Protein AF-A0A520JWW9-F1 (afdb_monomer_lite)

pLDDT: mean 73.11, std 21.27, range [34.22, 95.38]

Structure (mmCIF, N/CA/C/O backbone):
data_AF-A0A520JWW9-F1
#
_entry.id   AF-A0A520JWW9-F1
#
loop_
_atom_site.group_PDB
_atom_site.id
_atom_site.type_symbol
_atom_site.label_atom_id
_atom_site.label_alt_id
_atom_site.label_comp_id
_atom_site.label_asym_id
_atom_site.label_entity_id
_atom_site.label_seq_id
_atom_site.pdbx_PDB_ins_code
_atom_site.Cartn_x
_atom_site.Cartn_y
_atom_site.Cartn_z
_atom_site.occupancy
_atom_site.B_iso_or_equiv
_atom_site.auth_seq_id
_atom_site.auth_comp_id
_atom_site.auth_asym_id
_atom_site.auth_atom_id
_atom_site.pdbx_PDB_model_num
ATOM 1 N N . MET A 1 1 ? 47.454 -1.336 -30.864 1.00 38.81 1 MET A N 1
ATOM 2 C CA . MET A 1 1 ? 46.800 -0.009 -30.947 1.00 38.81 1 MET A CA 1
ATOM 3 C C . MET A 1 1 ? 45.410 -0.167 -31.562 1.00 38.81 1 MET A C 1
ATOM 5 O O . MET A 1 1 ? 45.293 -0.228 -32.776 1.00 38.81 1 MET A O 1
ATOM 9 N N . HIS A 1 2 ? 44.365 -0.284 -30.739 1.00 39.41 2 HIS A N 1
ATOM 10 C CA . HIS A 1 2 ? 42.971 -0.466 -31.176 1.00 39.41 2 HIS A CA 1
ATOM 11 C C . HIS A 1 2 ? 42.046 0.443 -30.346 1.00 39.41 2 HIS A C 1
ATOM 13 O O . HIS A 1 2 ? 41.192 -0.022 -29.608 1.00 39.41 2 HIS A O 1
ATOM 19 N N . GLU A 1 3 ? 42.241 1.761 -30.441 1.00 37.69 3 GLU A N 1
ATOM 20 C CA . GLU A 1 3 ? 41.491 2.737 -29.622 1.00 37.69 3 GLU A CA 1
ATOM 21 C C . GLU A 1 3 ? 40.681 3.746 -30.453 1.00 37.69 3 GLU A C 1
ATOM 23 O O . GLU A 1 3 ? 39.917 4.543 -29.927 1.00 37.69 3 GLU A O 1
ATOM 28 N N . ARG A 1 4 ? 40.753 3.669 -31.788 1.00 39.34 4 ARG A N 1
ATOM 29 C CA . ARG A 1 4 ? 40.011 4.573 -32.688 1.00 39.34 4 ARG A CA 1
ATOM 30 C C . ARG A 1 4 ? 38.710 4.002 -33.258 1.00 39.34 4 ARG A C 1
ATOM 32 O O . ARG A 1 4 ? 38.104 4.625 -34.120 1.00 39.34 4 ARG A O 1
ATOM 39 N N . ARG A 1 5 ? 38.262 2.835 -32.779 1.00 38.22 5 ARG A N 1
ATOM 40 C CA . ARG A 1 5 ? 36.968 2.242 -33.178 1.00 38.22 5 ARG A CA 1
ATOM 41 C C . ARG A 1 5 ? 35.837 2.581 -32.201 1.00 38.22 5 ARG A C 1
ATOM 43 O O . ARG A 1 5 ? 34.716 2.794 -32.638 1.00 38.22 5 ARG A O 1
ATOM 50 N N . TRP A 1 6 ? 36.154 2.747 -30.915 1.00 35.78 6 TRP A N 1
ATOM 51 C CA . TRP A 1 6 ? 35.173 3.042 -29.863 1.00 35.78 6 TRP A CA 1
ATOM 52 C C . TRP A 1 6 ? 34.603 4.467 -29.921 1.00 35.78 6 TRP A C 1
ATOM 54 O O . TRP A 1 6 ? 33.442 4.675 -29.590 1.00 35.78 6 TRP A O 1
ATOM 64 N N . LEU A 1 7 ? 35.367 5.454 -30.404 1.00 37.56 7 LEU A N 1
ATOM 65 C CA . LEU A 1 7 ? 34.895 6.847 -30.459 1.00 37.56 7 LEU A CA 1
ATOM 66 C C . LEU A 1 7 ? 33.896 7.128 -31.595 1.00 37.56 7 LEU A C 1
ATOM 68 O O . LEU A 1 7 ? 33.131 8.085 -31.499 1.00 37.56 7 LEU A O 1
ATOM 72 N N . HIS A 1 8 ? 33.870 6.307 -32.652 1.00 38.09 8 HIS A N 1
ATOM 73 C CA . HIS A 1 8 ? 32.848 6.424 -33.700 1.00 38.09 8 HIS A CA 1
ATOM 74 C C . HIS A 1 8 ? 31.516 5.794 -33.285 1.00 38.09 8 HIS A C 1
ATOM 76 O O . HIS A 1 8 ? 30.470 6.301 -33.684 1.00 38.09 8 HIS A O 1
ATOM 82 N N . ASP A 1 9 ? 31.555 4.754 -32.452 1.00 40.41 9 ASP A N 1
ATOM 83 C CA . ASP A 1 9 ? 30.359 4.048 -31.988 1.00 40.41 9 ASP A CA 1
ATOM 84 C C . ASP A 1 9 ? 29.631 4.844 -30.889 1.00 40.41 9 ASP A C 1
ATOM 86 O O . ASP A 1 9 ? 28.416 5.025 -30.925 1.00 40.41 9 ASP A O 1
ATOM 90 N N . VAL A 1 10 ? 30.388 5.474 -29.981 1.00 43.69 10 VAL A N 1
ATOM 91 C CA . VAL A 1 10 ? 29.825 6.296 -28.891 1.00 43.69 10 VAL A CA 1
ATOM 92 C C . VAL A 1 10 ? 29.211 7.612 -29.396 1.00 43.69 10 VAL A C 1
ATOM 94 O O . VAL A 1 10 ? 28.342 8.187 -28.743 1.00 43.69 10 VAL A O 1
ATOM 97 N N . ARG A 1 11 ? 29.591 8.087 -30.591 1.00 34.22 11 ARG A N 1
ATOM 98 C CA . ARG A 1 11 ? 28.974 9.276 -31.204 1.00 34.22 11 ARG A CA 1
ATOM 99 C C . ARG A 1 11 ? 27.637 8.992 -31.898 1.00 34.22 11 ARG A C 1
ATOM 101 O O . ARG A 1 11 ? 26.942 9.953 -32.219 1.00 34.22 11 ARG A O 1
ATOM 108 N N . GLN A 1 12 ? 27.258 7.727 -32.115 1.00 42.16 12 GLN A N 1
ATOM 109 C CA . GLN A 1 12 ? 26.002 7.373 -32.793 1.00 42.16 12 GLN A CA 1
ATOM 110 C C . GLN A 1 12 ? 24.832 7.016 -31.864 1.00 42.16 12 GLN A C 1
ATOM 112 O O . GLN A 1 12 ? 23.711 6.875 -32.347 1.00 42.16 12 GLN A O 1
ATOM 117 N N . THR A 1 13 ? 25.012 6.972 -30.541 1.00 42.56 13 THR A N 1
ATOM 118 C CA . THR A 1 13 ? 23.917 6.615 -29.611 1.00 42.56 13 THR A CA 1
ATOM 119 C C . THR A 1 13 ? 23.382 7.767 -28.758 1.00 42.56 13 THR A C 1
ATOM 121 O O . THR A 1 13 ? 22.576 7.545 -27.860 1.00 42.56 13 THR A O 1
ATOM 124 N N . MET A 1 14 ? 23.740 9.013 -29.077 1.00 37.97 14 MET A N 1
ATOM 125 C CA . MET A 1 14 ? 22.964 10.198 -28.681 1.00 37.97 14 MET A CA 1
ATOM 126 C C . MET A 1 14 ? 22.238 10.785 -29.894 1.00 37.97 14 MET A C 1
ATOM 128 O O . MET A 1 14 ? 22.293 11.978 -30.174 1.00 37.97 14 MET A O 1
ATOM 132 N N . THR A 1 15 ? 21.528 9.937 -30.632 1.00 35.56 15 THR A N 1
ATOM 133 C CA . THR A 1 15 ? 20.313 10.414 -31.286 1.00 35.56 15 THR A CA 1
ATOM 134 C C . THR A 1 15 ? 19.251 10.490 -30.191 1.00 35.56 15 THR A C 1
ATOM 136 O O . THR A 1 15 ? 19.033 9.486 -29.508 1.00 35.56 15 THR A O 1
ATOM 139 N N . PRO A 1 16 ? 18.602 11.648 -29.954 1.00 37.81 16 PRO A N 1
ATOM 140 C CA . PRO A 1 16 ? 17.390 11.642 -29.156 1.00 37.81 16 PRO A CA 1
ATOM 141 C C . PRO A 1 16 ? 16.478 10.666 -29.879 1.00 37.81 16 PRO A C 1
ATOM 143 O O . PRO A 1 16 ? 16.184 10.853 -31.061 1.00 37.81 16 PRO A O 1
ATOM 146 N N . ALA A 1 17 ? 16.135 9.561 -29.223 1.00 36.84 17 ALA A N 1
ATOM 147 C CA . ALA A 1 17 ? 15.178 8.649 -29.791 1.00 36.84 17 ALA A CA 1
ATOM 148 C C . ALA A 1 17 ? 13.917 9.481 -30.030 1.00 36.84 17 ALA A C 1
ATOM 150 O O . ALA A 1 17 ? 13.168 9.770 -29.099 1.00 36.84 17 ALA A O 1
ATOM 151 N N . ASN A 1 18 ? 13.660 9.818 -31.295 1.00 43.81 18 ASN A N 1
ATOM 152 C CA . ASN A 1 18 ? 12.329 10.081 -31.820 1.00 43.81 18 ASN A CA 1
ATOM 153 C C . ASN A 1 18 ? 11.526 8.773 -31.760 1.00 43.81 18 ASN A C 1
ATOM 155 O O . ASN A 1 18 ? 10.870 8.367 -32.715 1.00 43.81 18 ASN A O 1
ATOM 159 N N . HIS A 1 19 ? 11.557 8.094 -30.612 1.00 39.66 19 HIS A N 1
ATOM 160 C CA . HIS A 1 19 ? 10.425 7.329 -30.180 1.00 39.66 19 HIS A CA 1
ATOM 161 C C . HIS A 1 19 ? 9.403 8.392 -29.811 1.00 39.66 19 HIS A C 1
ATOM 163 O O . HIS A 1 19 ? 9.297 8.833 -28.666 1.00 39.66 19 HIS A O 1
ATOM 169 N N . THR A 1 20 ? 8.685 8.858 -30.830 1.00 35.09 20 THR A N 1
ATOM 170 C CA . THR A 1 20 ? 7.354 9.395 -30.639 1.00 35.09 20 THR A CA 1
ATOM 171 C C . THR A 1 20 ? 6.629 8.275 -29.913 1.00 35.09 20 THR A C 1
ATOM 173 O O . THR A 1 20 ? 6.141 7.332 -30.533 1.00 35.09 20 THR A O 1
ATOM 176 N N . ILE A 1 21 ? 6.649 8.308 -28.577 1.00 41.72 21 ILE A N 1
ATOM 177 C CA . ILE A 1 21 ? 5.671 7.596 -27.778 1.00 41.72 21 ILE A CA 1
ATOM 178 C C . ILE A 1 21 ? 4.391 8.210 -28.310 1.00 41.72 21 ILE A C 1
ATOM 180 O O . ILE A 1 21 ? 4.083 9.350 -27.958 1.00 41.72 21 ILE A O 1
ATOM 184 N N . ASN A 1 22 ? 3.738 7.542 -29.266 1.00 41.72 22 ASN A N 1
ATOM 185 C CA . ASN A 1 22 ? 2.451 7.991 -29.753 1.00 41.72 22 ASN A CA 1
ATOM 186 C C . ASN A 1 22 ? 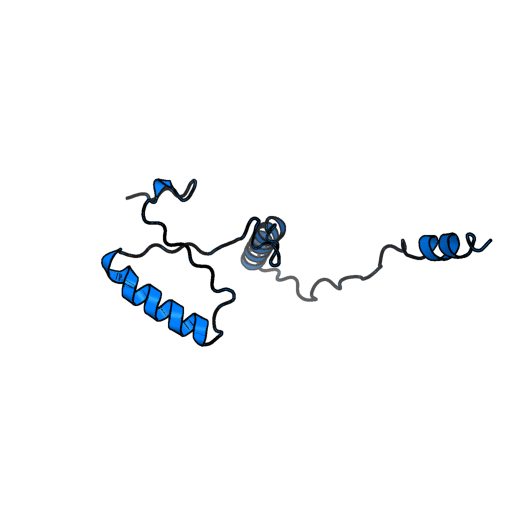1.639 8.158 -28.476 1.00 41.72 22 ASN A C 1
ATOM 188 O O . ASN A 1 22 ? 1.462 7.165 -27.757 1.00 41.72 22 ASN A O 1
ATOM 192 N N . PRO A 1 23 ? 1.271 9.400 -28.096 1.00 50.91 23 PRO A N 1
ATOM 193 C CA . PRO A 1 23 ? 0.509 9.585 -26.882 1.00 50.91 23 PRO A CA 1
ATOM 194 C C . PRO A 1 23 ? -0.703 8.675 -27.053 1.00 50.91 23 PRO A C 1
ATOM 196 O O . PRO A 1 23 ? -1.274 8.687 -28.148 1.00 50.91 23 PRO A O 1
ATOM 199 N N . PRO A 1 24 ? -1.040 7.834 -26.055 1.00 50.66 24 PRO A N 1
ATOM 200 C CA . PRO A 1 24 ? -2.114 6.862 -26.195 1.00 50.66 24 PRO A CA 1
ATOM 201 C C . PRO A 1 24 ? -3.299 7.562 -26.853 1.00 50.66 24 PRO A C 1
ATOM 203 O O . PRO A 1 24 ? -3.741 8.609 -26.374 1.00 50.66 24 PRO A O 1
ATOM 206 N N . THR A 1 25 ? -3.723 7.048 -28.010 1.00 55.69 25 THR A N 1
ATOM 207 C CA . THR A 1 25 ? -4.472 7.782 -29.049 1.00 55.69 25 THR A CA 1
ATOM 208 C C . THR A 1 25 ? -5.875 8.220 -28.609 1.00 55.69 25 THR A C 1
ATOM 210 O O . THR A 1 25 ? -6.622 8.826 -29.369 1.00 55.69 25 THR A O 1
ATOM 213 N N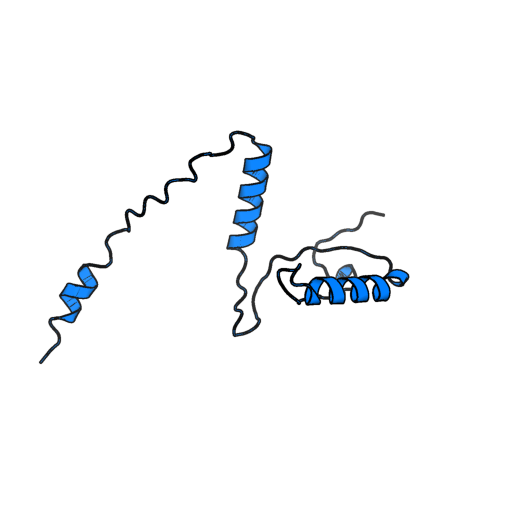 . ARG A 1 26 ? -6.229 7.976 -27.345 1.00 57.06 26 ARG A N 1
ATOM 214 C CA . ARG A 1 26 ? -7.310 8.635 -26.620 1.00 57.06 26 ARG A CA 1
ATOM 215 C C . ARG A 1 26 ? -6.756 9.254 -25.342 1.00 57.06 26 ARG A C 1
ATOM 217 O O . ARG A 1 26 ? -6.700 8.607 -24.297 1.00 57.06 26 ARG A O 1
ATOM 224 N N . ARG A 1 27 ? -6.420 10.546 -25.391 1.00 58.94 27 ARG A N 1
ATOM 225 C CA . ARG A 1 27 ? -6.472 11.354 -24.168 1.00 58.94 27 ARG A CA 1
ATOM 226 C C . ARG A 1 27 ? -7.935 11.404 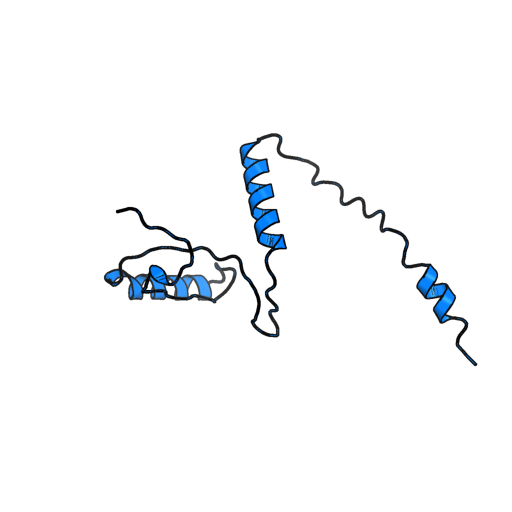-23.753 1.00 58.94 27 ARG A C 1
ATOM 228 O O . ARG A 1 27 ? -8.771 11.897 -24.506 1.00 58.94 27 ARG A O 1
ATOM 235 N N . SER A 1 28 ? -8.246 10.861 -22.583 1.00 60.84 28 SER A N 1
ATOM 236 C CA . SER A 1 28 ? -9.551 11.097 -21.979 1.00 60.84 28 SER A CA 1
ATOM 237 C C . SER A 1 28 ? -9.718 12.603 -21.801 1.00 60.84 28 SER A C 1
ATOM 239 O O . SER A 1 28 ? -8.916 13.229 -21.118 1.00 60.84 28 SER A O 1
ATOM 241 N N . THR A 1 29 ? -10.750 13.189 -22.398 1.00 78.25 29 THR A N 1
ATOM 242 C CA . THR A 1 29 ? -11.110 14.593 -22.160 1.00 78.25 29 THR A CA 1
ATOM 243 C C . THR A 1 29 ? -11.840 14.773 -20.833 1.00 78.25 29 THR A C 1
ATOM 245 O O . THR A 1 29 ? -11.999 15.902 -20.381 1.00 78.25 29 THR A O 1
ATOM 248 N N . ASN A 1 30 ? -12.254 13.677 -20.181 1.00 89.38 30 ASN A N 1
ATOM 249 C CA . ASN A 1 30 ? -12.878 13.728 -18.867 1.00 89.38 30 ASN A CA 1
ATOM 250 C C . ASN A 1 30 ? -11.854 14.231 -17.822 1.00 89.38 30 ASN A C 1
ATOM 252 O O . ASN A 1 30 ? -10.863 13.531 -17.562 1.00 89.38 30 ASN A O 1
ATOM 256 N N . PRO A 1 31 ? -12.091 15.400 -17.194 1.00 89.44 31 PRO A N 1
ATOM 257 C CA . PRO A 1 31 ? -11.160 16.001 -16.240 1.00 89.44 31 PRO A CA 1
ATOM 258 C C . PRO A 1 31 ? -10.875 15.124 -15.017 1.00 89.44 31 PRO A C 1
ATOM 260 O O . PRO A 1 31 ? -9.747 15.109 -14.529 1.00 89.44 31 PRO A O 1
ATOM 263 N N . GLN A 1 32 ? -11.856 14.349 -14.543 1.00 89.56 32 GLN A N 1
ATOM 264 C CA . GLN A 1 32 ? -11.694 13.470 -13.378 1.00 89.56 32 GLN A CA 1
ATOM 265 C C . GLN A 1 32 ? -10.734 12.317 -13.678 1.00 89.56 32 GLN A C 1
ATOM 267 O O . GLN A 1 32 ? -9.857 11.996 -12.876 1.00 89.56 32 GLN A O 1
ATOM 272 N N . ILE A 1 33 ? -10.853 11.726 -14.870 1.00 90.44 33 ILE A N 1
ATOM 273 C CA . ILE A 1 33 ? -9.933 10.680 -15.330 1.00 90.44 33 ILE A CA 1
ATOM 274 C C . ILE A 1 33 ? -8.523 11.258 -15.467 1.00 90.44 33 ILE A C 1
ATOM 276 O O . ILE A 1 33 ? -7.550 10.628 -15.049 1.00 90.44 33 ILE A O 1
ATOM 280 N N . MET A 1 34 ? -8.399 12.478 -15.996 1.00 89.62 34 MET A N 1
ATOM 281 C CA . MET A 1 34 ? -7.090 13.106 -16.158 1.00 89.62 34 MET A CA 1
ATOM 282 C C . MET A 1 34 ? -6.425 13.462 -14.834 1.00 89.62 34 MET A C 1
ATOM 284 O O . MET A 1 34 ? -5.224 13.226 -14.678 1.00 89.62 34 MET A O 1
ATOM 288 N N . PHE A 1 35 ? -7.196 13.945 -13.863 1.00 92.19 35 PHE A N 1
ATOM 289 C CA . PHE A 1 35 ? -6.715 14.186 -12.509 1.00 92.19 35 PHE A CA 1
ATOM 290 C C . PHE A 1 35 ? -6.212 12.895 -11.853 1.00 92.19 35 PHE A C 1
ATOM 292 O O . PHE A 1 35 ? -5.077 12.845 -11.377 1.00 92.19 35 PHE A O 1
ATOM 299 N N . THR A 1 36 ? -7.008 11.823 -11.901 1.00 92.19 36 THR A N 1
ATOM 300 C CA . THR A 1 36 ? -6.644 10.523 -11.319 1.00 92.19 36 THR A CA 1
ATOM 301 C C . THR A 1 36 ? -5.372 9.957 -11.948 1.00 92.19 36 THR A C 1
ATOM 303 O O . THR A 1 36 ? -4.454 9.568 -11.228 1.00 92.19 36 THR A O 1
ATOM 306 N N . ILE A 1 37 ? -5.253 9.983 -13.280 1.00 91.88 37 ILE A N 1
ATOM 307 C CA . ILE A 1 37 ? -4.040 9.526 -13.977 1.00 91.88 37 ILE A CA 1
ATOM 308 C C . ILE A 1 37 ? -2.822 10.364 -13.573 1.00 91.88 37 ILE A C 1
ATOM 310 O O . ILE A 1 37 ? -1.743 9.816 -13.353 1.00 91.88 37 ILE A O 1
ATOM 314 N N . SER A 1 38 ? -2.980 11.684 -13.459 1.00 93.3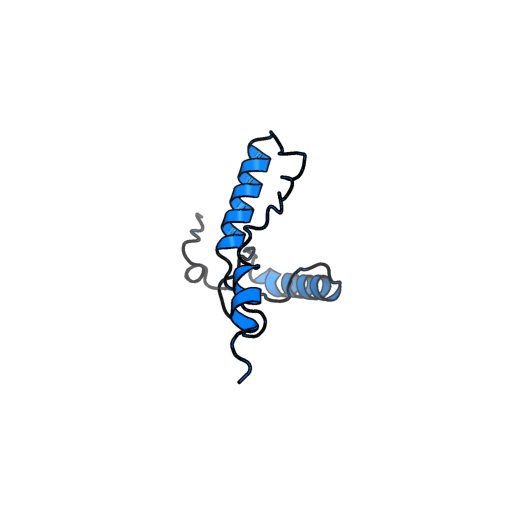1 38 SER A N 1
ATOM 315 C CA . SER A 1 38 ? -1.887 12.582 -13.066 1.00 93.31 38 SER A CA 1
ATOM 316 C C . SER A 1 38 ? -1.429 12.307 -11.633 1.00 93.31 38 SER A C 1
ATOM 318 O O . SER A 1 38 ? -0.228 12.239 -11.374 1.00 93.31 38 SER A O 1
ATOM 320 N N . ARG A 1 39 ? -2.372 12.049 -10.719 1.00 92.81 39 ARG A N 1
ATOM 321 C CA . ARG A 1 39 ? -2.080 11.647 -9.340 1.00 92.81 39 ARG A CA 1
ATOM 322 C C . ARG A 1 39 ? -1.345 10.308 -9.283 1.00 92.81 39 ARG A C 1
ATOM 324 O O . ARG A 1 39 ? -0.342 10.213 -8.585 1.00 92.81 39 ARG A O 1
ATOM 331 N N . ILE A 1 40 ? -1.790 9.307 -10.046 1.00 92.00 40 ILE A N 1
ATOM 332 C CA . ILE A 1 40 ? -1.124 7.996 -10.126 1.00 92.00 40 ILE A CA 1
ATOM 333 C C . ILE A 1 40 ? 0.308 8.142 -10.637 1.00 92.00 40 ILE A C 1
ATOM 335 O O . ILE A 1 40 ? 1.233 7.657 -9.991 1.00 92.00 40 ILE A O 1
ATOM 339 N N . LYS A 1 41 ? 0.520 8.871 -11.737 1.00 89.12 41 LYS A N 1
ATOM 340 C CA . LYS A 1 41 ? 1.868 9.115 -12.272 1.00 89.12 41 LYS A CA 1
ATOM 341 C C . LYS A 1 41 ? 2.76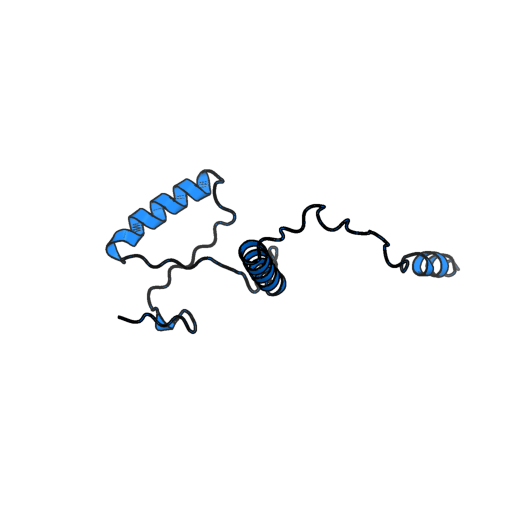8 9.817 -11.263 1.00 89.12 41 LYS A C 1
ATOM 343 O O . LYS A 1 41 ? 3.917 9.423 -11.095 1.00 89.12 41 LYS A O 1
ATOM 348 N N . ASN A 1 42 ? 2.244 10.825 -10.569 1.00 93.94 42 ASN A N 1
ATOM 349 C CA . ASN A 1 42 ? 3.004 11.532 -9.547 1.00 93.94 42 ASN A CA 1
ATOM 350 C C . ASN A 1 42 ? 3.432 10.605 -8.397 1.00 93.94 42 ASN A C 1
ATOM 352 O O . ASN A 1 42 ? 4.547 10.733 -7.902 1.00 93.94 42 ASN A O 1
ATOM 356 N N . MET A 1 43 ? 2.578 9.658 -7.989 1.00 92.50 43 MET A N 1
ATOM 357 C CA . MET A 1 43 ? 2.942 8.638 -6.995 1.00 92.50 43 MET A CA 1
ATOM 358 C C . MET A 1 43 ? 4.012 7.683 -7.536 1.00 92.50 43 MET A C 1
ATOM 360 O O . MET A 1 43 ? 4.988 7.408 -6.844 1.00 92.50 43 MET A O 1
ATOM 364 N N . MET A 1 44 ? 3.880 7.227 -8.787 1.00 90.62 44 MET A N 1
ATOM 365 C CA . MET A 1 44 ? 4.855 6.329 -9.419 1.00 90.62 44 MET A CA 1
ATOM 366 C C . MET A 1 44 ? 6.260 6.938 -9.480 1.00 90.62 44 MET A C 1
ATOM 368 O O . MET A 1 44 ? 7.224 6.252 -9.158 1.00 90.62 44 MET A O 1
ATOM 372 N N . TYR A 1 45 ? 6.390 8.219 -9.840 1.00 92.56 45 TYR A N 1
ATOM 373 C CA . TYR A 1 45 ? 7.697 8.886 -9.926 1.00 92.56 45 TYR A CA 1
ATOM 374 C C . TYR A 1 45 ? 8.396 9.091 -8.572 1.00 92.56 45 TYR A C 1
ATOM 376 O O . TYR A 1 45 ? 9.588 9.378 -8.551 1.00 92.56 45 TYR A O 1
ATOM 384 N N . GLN A 1 46 ? 7.687 8.935 -7.450 1.00 92.81 46 GLN A N 1
ATOM 385 C CA . GLN A 1 46 ? 8.260 9.030 -6.101 1.00 92.81 46 GLN A CA 1
ATOM 386 C C . GLN A 1 46 ? 8.733 7.675 -5.545 1.00 92.81 46 GLN A C 1
ATOM 388 O O . GLN A 1 46 ? 9.380 7.632 -4.498 1.00 92.81 46 GLN A O 1
ATOM 393 N N . VAL A 1 47 ? 8.417 6.560 -6.214 1.00 92.00 47 VAL A N 1
ATOM 394 C CA . VAL A 1 47 ? 8.835 5.214 -5.795 1.00 92.00 47 VAL A CA 1
ATOM 395 C C . VAL A 1 47 ? 10.331 5.029 -6.062 1.00 92.00 47 VAL A C 1
ATOM 397 O O . VAL A 1 47 ? 10.801 5.236 -7.176 1.00 92.00 47 VAL A O 1
ATOM 400 N N . THR A 1 48 ? 11.079 4.592 -5.045 1.00 94.69 48 THR A N 1
ATOM 401 C CA . THR A 1 48 ? 12.534 4.331 -5.126 1.00 94.69 48 THR A CA 1
ATOM 402 C C . THR A 1 48 ? 12.903 2.893 -4.755 1.00 94.69 48 THR A C 1
ATOM 404 O O . THR A 1 48 ? 14.066 2.584 -4.502 1.00 94.69 48 THR A O 1
ATOM 407 N N . PHE A 1 49 ? 11.908 2.006 -4.686 1.00 90.00 49 PHE A N 1
ATOM 408 C CA . PHE A 1 49 ? 12.082 0.620 -4.271 1.00 90.00 49 PHE A CA 1
ATOM 409 C C . PHE A 1 49 ? 13.005 -0.173 -5.207 1.00 90.00 49 PHE A C 1
ATOM 411 O O . PHE A 1 49 ? 12.730 -0.329 -6.395 1.00 90.00 49 P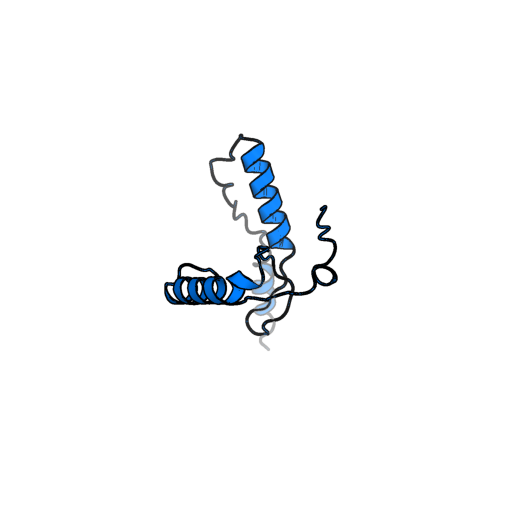HE A O 1
ATOM 418 N N . ASN A 1 50 ? 14.075 -0.724 -4.638 1.00 88.75 50 ASN A N 1
ATOM 419 C CA . ASN A 1 50 ? 14.969 -1.672 -5.283 1.00 88.75 50 ASN A CA 1
ATOM 420 C C . ASN A 1 50 ? 14.585 -3.104 -4.856 1.00 88.75 50 ASN A C 1
ATOM 422 O O . ASN A 1 50 ? 14.790 -3.453 -3.688 1.00 88.75 50 ASN A O 1
ATOM 426 N N . PRO A 1 51 ? 14.084 -3.955 -5.773 1.00 85.12 51 PRO A N 1
ATOM 427 C CA . PRO A 1 51 ? 13.639 -5.305 -5.436 1.00 85.12 51 PRO A CA 1
ATOM 428 C C . PRO A 1 51 ? 14.779 -6.236 -5.003 1.00 85.12 51 PRO A C 1
ATOM 430 O O . PRO A 1 51 ? 14.549 -7.108 -4.172 1.00 85.12 51 PRO A O 1
ATOM 433 N N . ALA A 1 52 ? 16.006 -6.036 -5.499 1.00 89.75 52 ALA A N 1
ATOM 434 C CA . ALA A 1 52 ? 17.161 -6.852 -5.117 1.00 89.75 52 ALA A CA 1
ATOM 435 C C . ALA A 1 52 ? 17.632 -6.551 -3.686 1.00 89.75 52 ALA A C 1
ATOM 437 O O . ALA A 1 52 ? 18.065 -7.447 -2.970 1.00 89.75 52 ALA A O 1
ATOM 438 N N . MET A 1 53 ? 17.527 -5.288 -3.258 1.00 91.50 53 MET A N 1
ATOM 439 C CA . MET A 1 53 ? 17.896 -4.859 -1.902 1.00 91.50 53 MET A CA 1
ATOM 440 C C . MET A 1 53 ? 16.722 -4.878 -0.917 1.00 91.50 53 MET A C 1
ATOM 442 O O . MET A 1 53 ? 16.939 -4.675 0.276 1.00 91.50 53 MET A O 1
ATOM 446 N N . GLN A 1 54 ? 15.493 -5.045 -1.419 1.00 85.06 54 GLN A N 1
ATOM 447 C CA . GLN A 1 54 ? 14.234 -4.896 -0.682 1.00 85.06 54 GLN A CA 1
ATOM 448 C C . GLN A 1 54 ? 14.158 -3.587 0.126 1.00 85.06 54 GLN A C 1
ATOM 450 O O . GLN A 1 54 ? 13.673 -3.552 1.256 1.00 85.06 54 GLN A O 1
ATOM 455 N N . LYS A 1 55 ? 14.669 -2.492 -0.449 1.00 87.69 55 LYS A N 1
ATOM 456 C CA . LYS A 1 55 ? 14.785 -1.181 0.209 1.00 87.69 55 LYS A CA 1
ATOM 457 C C . LYS A 1 55 ? 14.365 -0.057 -0.724 1.00 87.69 55 LYS A C 1
ATOM 459 O O . LYS A 1 55 ? 14.565 -0.147 -1.929 1.00 87.69 55 LYS A O 1
ATOM 464 N N . GLY A 1 56 ? 13.833 1.015 -0.146 1.00 89.38 56 GLY A N 1
ATOM 465 C CA . GLY A 1 56 ? 13.387 2.214 -0.857 1.00 89.38 56 GLY A CA 1
ATOM 466 C C . GLY A 1 56 ? 11.929 2.556 -0.559 1.00 89.38 56 GLY A C 1
ATOM 467 O O . GLY A 1 56 ? 11.262 1.869 0.215 1.00 89.38 56 GLY A O 1
ATOM 468 N N . LEU A 1 57 ? 11.447 3.643 -1.156 1.00 90.50 57 LEU A N 1
ATOM 469 C CA . LEU A 1 57 ? 10.085 4.141 -0.981 1.00 90.50 57 LEU A CA 1
ATOM 470 C C . LEU A 1 57 ? 9.113 3.376 -1.879 1.00 90.50 57 LEU A C 1
ATOM 472 O O . LEU A 1 57 ? 9.396 3.170 -3.059 1.00 90.50 57 LEU A O 1
ATOM 476 N N . ILE A 1 58 ? 7.955 3.014 -1.328 1.00 88.81 58 ILE A N 1
ATOM 477 C CA . ILE A 1 58 ? 6.830 2.406 -2.048 1.00 88.81 58 ILE A CA 1
ATOM 478 C C . ILE A 1 58 ? 5.576 3.268 -1.893 1.00 88.81 58 ILE A C 1
ATOM 480 O O . ILE A 1 58 ? 5.426 3.987 -0.907 1.00 88.81 58 ILE A O 1
ATOM 484 N N . THR A 1 59 ? 4.650 3.149 -2.842 1.00 87.88 59 THR A N 1
ATOM 485 C CA . THR A 1 59 ? 3.257 3.572 -2.644 1.00 87.88 59 THR A CA 1
ATOM 486 C C . THR A 1 59 ? 2.462 2.352 -2.196 1.00 87.88 59 THR A C 1
ATOM 488 O O . THR A 1 59 ? 2.486 1.329 -2.877 1.00 87.88 59 THR A O 1
ATOM 491 N N . ALA A 1 60 ? 1.773 2.450 -1.062 1.00 85.12 60 ALA A N 1
ATOM 492 C CA . ALA A 1 60 ? 0.962 1.370 -0.515 1.00 85.12 60 ALA A CA 1
ATOM 493 C C . ALA A 1 60 ? -0.447 1.870 -0.196 1.00 85.12 60 ALA A C 1
ATOM 495 O O . ALA A 1 60 ? -0.637 3.025 0.190 1.00 85.12 60 ALA A O 1
ATOM 496 N N . ASN A 1 61 ? -1.422 0.976 -0.330 1.00 86.25 61 ASN A N 1
ATOM 497 C CA . ASN A 1 61 ? -2.755 1.218 0.200 1.00 86.25 61 ASN A CA 1
ATOM 498 C C . ASN A 1 61 ? -2.719 1.048 1.721 1.00 86.25 61 ASN A C 1
ATOM 500 O O . ASN A 1 61 ? -2.071 0.136 2.233 1.00 86.25 61 ASN A O 1
ATOM 504 N N . VAL A 1 62 ? -3.431 1.923 2.426 1.00 87.38 62 VAL A N 1
ATOM 505 C CA . VAL A 1 62 ? -3.620 1.844 3.876 1.00 87.38 62 VAL A CA 1
ATOM 506 C C . VAL A 1 62 ? -5.092 1.565 4.137 1.00 87.38 62 VAL A C 1
ATOM 508 O O . VAL A 1 62 ? -5.968 2.161 3.509 1.00 87.38 62 VAL A O 1
ATOM 511 N N . SER A 1 63 ? -5.365 0.641 5.048 1.00 87.69 63 SER A N 1
ATOM 512 C CA . SER A 1 63 ? -6.715 0.288 5.478 1.00 87.69 63 SER A CA 1
ATOM 513 C C . SER A 1 63 ? -6.736 0.193 6.996 1.00 87.69 63 SER A C 1
ATOM 515 O O . SER A 1 63 ? -5.740 -0.196 7.604 1.00 87.69 63 SER A O 1
ATOM 517 N N . VAL A 1 64 ? -7.860 0.579 7.592 1.00 88.50 64 VAL A N 1
ATOM 518 C CA . VAL A 1 64 ? -8.095 0.511 9.037 1.00 88.50 64 VAL A CA 1
ATOM 519 C C . VAL A 1 64 ? -9.115 -0.582 9.286 1.00 88.50 64 VAL A C 1
ATOM 521 O O . VAL A 1 64 ? -10.110 -0.673 8.568 1.00 88.50 64 VAL A O 1
ATOM 524 N N . ILE A 1 65 ? -8.845 -1.409 10.285 1.00 89.50 65 ILE A N 1
ATOM 525 C CA . ILE A 1 65 ? -9.700 -2.513 10.711 1.00 89.50 65 ILE A CA 1
ATOM 526 C C . ILE A 1 65 ? -9.810 -2.480 12.234 1.00 89.50 65 ILE A C 1
ATOM 528 O O . ILE A 1 65 ? -8.950 -1.890 12.896 1.00 89.50 65 ILE A O 1
ATOM 532 N N . ASN A 1 66 ? -10.834 -3.118 12.797 1.00 91.06 66 ASN A N 1
ATOM 533 C CA . ASN A 1 66 ? -10.842 -3.364 14.235 1.00 91.06 66 ASN A CA 1
ATOM 534 C C . ASN A 1 66 ? -9.808 -4.446 14.565 1.00 91.06 66 ASN A C 1
ATOM 536 O O . ASN A 1 66 ? -9.660 -5.408 13.814 1.00 91.06 66 ASN A O 1
ATOM 540 N N . GLU A 1 67 ? -9.132 -4.327 15.710 1.00 90.25 67 GLU A N 1
ATOM 541 C CA . GLU A 1 67 ? -8.129 -5.321 16.138 1.00 90.25 67 GLU A CA 1
ATOM 542 C C . GLU A 1 67 ? -8.746 -6.723 16.281 1.00 90.25 67 GLU A C 1
ATOM 544 O O . GLU A 1 67 ? -8.080 -7.715 16.001 1.00 90.25 67 GLU A O 1
ATOM 549 N N . VAL A 1 68 ? -10.030 -6.809 16.652 1.00 95.25 68 VAL A N 1
ATOM 550 C CA . VAL A 1 68 ? -10.755 -8.087 16.776 1.00 95.25 68 VAL A CA 1
ATOM 551 C C . VAL A 1 68 ? -10.890 -8.835 15.446 1.00 95.25 68 VAL A C 1
ATOM 553 O O . VAL A 1 68 ? -10.992 -10.056 15.458 1.00 95.25 68 VAL A O 1
ATOM 556 N N . ASP A 1 69 ? -10.840 -8.122 14.318 1.00 95.38 69 ASP A N 1
ATOM 557 C CA . ASP A 1 69 ? -10.996 -8.686 12.972 1.00 95.38 69 ASP A CA 1
ATOM 558 C C . ASP A 1 69 ? -9.635 -9.015 12.318 1.00 95.38 69 ASP A C 1
ATOM 560 O O . ASP A 1 69 ? -9.580 -9.485 11.178 1.00 95.38 69 ASP A O 1
ATOM 564 N N . LEU A 1 70 ? -8.511 -8.743 13.001 1.00 93.25 70 LEU A N 1
ATOM 565 C CA . LEU A 1 70 ? -7.165 -8.827 12.420 1.00 93.25 70 LEU A CA 1
ATOM 566 C C . LEU A 1 70 ? -6.845 -10.220 11.865 1.00 93.25 70 LEU A C 1
ATOM 568 O O . LEU A 1 70 ? -6.335 -10.331 10.747 1.00 93.25 70 LEU A O 1
ATOM 572 N N . ASP A 1 71 ? -7.153 -11.273 12.618 1.00 94.75 71 ASP A N 1
ATOM 573 C CA . ASP A 1 71 ? -6.830 -12.647 12.225 1.00 94.75 71 ASP A CA 1
ATOM 574 C C . ASP A 1 71 ? -7.613 -13.084 10.977 1.00 94.75 71 ASP A C 1
ATOM 576 O O . ASP A 1 71 ? -7.032 -13.645 10.040 1.00 94.75 71 ASP A O 1
ATOM 580 N N . ASP A 1 72 ? -8.900 -12.744 10.905 1.00 95.38 72 ASP A N 1
ATOM 581 C CA . ASP A 1 72 ? -9.765 -13.051 9.761 1.00 95.38 72 ASP A CA 1
ATOM 582 C C . ASP A 1 72 ? -9.320 -12.307 8.494 1.00 95.38 72 ASP A C 1
ATOM 584 O O . ASP A 1 72 ? -9.285 -12.866 7.385 1.00 95.38 72 ASP A O 1
ATOM 588 N N . VAL A 1 73 ? -8.908 -11.046 8.654 1.00 92.94 73 VAL A N 1
ATOM 589 C CA . VAL A 1 73 ? -8.352 -10.237 7.567 1.00 92.94 73 VAL A CA 1
ATOM 590 C C . VAL A 1 73 ? -7.045 -10.847 7.066 1.00 92.94 73 VAL A C 1
ATOM 592 O O . VAL A 1 73 ? -6.896 -11.059 5.859 1.00 92.94 73 VAL A O 1
ATOM 595 N N . LEU A 1 74 ? -6.110 -11.192 7.955 1.00 91.62 74 LEU A N 1
ATOM 596 C CA . LEU A 1 74 ? -4.834 -11.806 7.572 1.00 91.62 74 LEU A CA 1
ATOM 597 C C . LEU A 1 74 ? -5.027 -13.172 6.900 1.00 91.62 74 LEU A C 1
ATOM 599 O O . LEU A 1 74 ? -4.335 -13.484 5.924 1.00 91.62 74 LEU A O 1
ATOM 603 N N . PHE A 1 75 ? -5.993 -13.969 7.361 1.00 93.06 75 PHE A N 1
ATOM 604 C CA . PHE A 1 75 ? -6.353 -15.238 6.731 1.00 93.06 75 PHE A CA 1
ATOM 605 C C . PHE A 1 75 ? -6.864 -15.040 5.297 1.00 93.06 75 PHE A C 1
ATOM 607 O O . PHE A 1 75 ? -6.426 -15.732 4.369 1.00 93.06 75 PHE A O 1
ATOM 614 N N . THR A 1 76 ? -7.738 -14.054 5.093 1.00 91.06 76 THR A N 1
ATOM 615 C CA . THR A 1 76 ? -8.249 -13.694 3.765 1.00 91.06 76 THR A CA 1
ATOM 616 C C . THR A 1 76 ? -7.126 -13.197 2.858 1.00 91.06 76 THR A C 1
ATOM 618 O O . THR A 1 76 ? -6.981 -13.686 1.735 1.00 91.06 76 THR A O 1
ATOM 621 N N . PHE A 1 77 ? -6.266 -12.303 3.356 1.00 89.00 77 PHE A N 1
ATOM 622 C CA . PHE A 1 77 ? -5.099 -11.816 2.619 1.00 89.00 77 PHE A CA 1
ATOM 623 C C . PHE A 1 77 ? -4.201 -12.966 2.172 1.00 89.00 77 PHE A C 1
ATOM 625 O O . PHE A 1 77 ? -3.843 -13.040 0.999 1.00 89.00 77 PHE A O 1
ATOM 632 N N . ARG A 1 78 ? -3.891 -13.917 3.059 1.00 88.56 78 ARG A N 1
ATOM 633 C CA . ARG A 1 78 ? -3.076 -15.088 2.712 1.00 88.56 78 ARG A CA 1
ATOM 634 C C . ARG A 1 78 ? -3.669 -15.883 1.545 1.00 88.56 78 ARG A C 1
ATOM 636 O O . ARG A 1 78 ? -2.923 -16.299 0.659 1.00 88.56 78 ARG A O 1
ATOM 643 N N . ARG A 1 79 ? -4.991 -16.080 1.520 1.00 89.44 79 ARG A N 1
ATOM 644 C CA . ARG A 1 79 ? -5.686 -16.775 0.421 1.00 89.44 79 ARG A CA 1
ATOM 645 C C . ARG A 1 79 ? -5.600 -16.006 -0.896 1.00 89.44 79 ARG A C 1
ATOM 647 O O . ARG A 1 79 ? -5.269 -16.599 -1.918 1.00 89.44 79 ARG A O 1
ATOM 654 N N . VAL A 1 80 ? -5.839 -14.696 -0.867 1.00 89.19 80 VAL A N 1
ATOM 655 C CA . VAL A 1 80 ? -5.767 -13.816 -2.049 1.00 89.19 80 VAL A CA 1
ATOM 656 C C . VAL A 1 80 ? -4.343 -13.769 -2.614 1.00 89.19 80 VAL A C 1
ATOM 658 O O . VAL A 1 80 ? -4.155 -13.897 -3.824 1.00 89.19 80 VAL A O 1
ATOM 661 N N . MET A 1 81 ? -3.336 -13.666 -1.740 1.00 85.25 81 MET A N 1
ATOM 662 C CA . MET A 1 81 ? -1.923 -13.720 -2.123 1.00 85.25 81 MET A CA 1
ATOM 663 C C . MET A 1 81 ? -1.568 -15.059 -2.778 1.00 85.25 81 MET A C 1
ATOM 665 O O . MET A 1 81 ? -0.954 -15.077 -3.843 1.00 85.25 81 MET A O 1
ATOM 669 N N . GLY A 1 82 ? -1.981 -16.178 -2.170 1.00 85.44 82 GLY A N 1
ATOM 670 C CA . GLY A 1 82 ? -1.748 -17.519 -2.713 1.00 85.44 82 GLY A CA 1
ATOM 671 C C . GLY A 1 82 ? -2.452 -17.770 -4.051 1.00 85.44 82 GLY A C 1
ATOM 672 O O . GLY A 1 82 ? -1.967 -18.559 -4.854 1.00 85.44 82 GLY A O 1
ATOM 673 N N . GLY A 1 83 ? -3.560 -17.071 -4.311 1.00 87.69 83 GLY A N 1
ATOM 674 C CA . GLY A 1 83 ? -4.298 -17.127 -5.574 1.00 87.69 83 GLY A CA 1
ATOM 675 C C . GLY A 1 83 ? -3.745 -16.237 -6.693 1.00 87.69 83 GLY A C 1
ATOM 676 O O . GLY A 1 83 ? -4.333 -16.209 -7.768 1.00 87.69 83 GLY A O 1
ATOM 677 N N . GLY A 1 84 ? -2.659 -15.486 -6.462 1.00 83.62 84 GLY A N 1
ATOM 678 C CA . GLY A 1 84 ? -2.073 -14.592 -7.471 1.00 83.62 84 GLY A CA 1
ATOM 679 C C . GLY A 1 84 ? -2.906 -13.340 -7.773 1.00 83.62 84 GLY A C 1
ATOM 680 O O . GLY A 1 84 ? -2.693 -12.685 -8.788 1.00 83.62 84 GLY A O 1
ATOM 681 N N . LEU A 1 85 ? -3.853 -12.992 -6.897 1.00 82.38 85 LEU A N 1
ATOM 682 C CA . LEU A 1 85 ? -4.760 -11.849 -7.070 1.00 82.38 85 LEU A CA 1
ATOM 683 C C . LEU A 1 85 ? -4.167 -10.517 -6.578 1.00 82.38 85 LEU A C 1
ATOM 685 O O . LEU A 1 85 ? -4.814 -9.476 -6.668 1.00 82.38 85 LEU A O 1
ATOM 689 N N . ALA A 1 86 ? -2.951 -10.540 -6.037 1.00 78.38 86 ALA A N 1
ATOM 690 C CA . ALA A 1 86 ? -2.299 -9.389 -5.431 1.00 78.38 86 ALA A CA 1
ATOM 691 C C . ALA A 1 86 ? -0.911 -9.142 -6.031 1.00 78.38 86 ALA A C 1
ATOM 693 O O . ALA A 1 86 ? -0.198 -10.067 -6.411 1.00 78.38 86 ALA A O 1
ATOM 694 N N . VAL A 1 87 ? -0.526 -7.865 -6.084 1.00 70.62 87 VAL A N 1
ATOM 695 C CA . VAL A 1 87 ? 0.692 -7.390 -6.764 1.00 70.62 87 VAL A CA 1
ATOM 696 C C . VAL A 1 87 ? 1.955 -7.567 -5.902 1.00 70.62 87 VAL A C 1
ATOM 698 O O . VAL A 1 87 ? 3.066 -7.540 -6.422 1.00 70.62 87 VAL A O 1
ATOM 701 N N . GLY A 1 88 ? 1.819 -7.790 -4.590 1.00 70.88 88 GLY A N 1
ATOM 702 C CA . GLY A 1 88 ? 2.958 -8.023 -3.700 1.00 70.88 88 GLY A CA 1
ATOM 703 C C . GLY A 1 88 ? 2.547 -8.505 -2.312 1.00 70.88 88 GLY A C 1
ATOM 704 O O . GLY A 1 88 ? 1.464 -8.184 -1.836 1.00 70.88 88 GLY A O 1
ATOM 705 N N . SER A 1 89 ? 3.413 -9.292 -1.668 1.00 67.31 89 SER A N 1
ATOM 706 C CA . SER A 1 89 ? 3.153 -9.955 -0.378 1.00 67.31 89 SER A CA 1
ATOM 707 C C . SER A 1 89 ? 3.533 -9.128 0.850 1.00 67.31 89 SER A C 1
ATOM 709 O O . SER A 1 89 ? 3.506 -9.643 1.967 1.00 67.31 89 SER A O 1
ATOM 711 N N . TYR A 1 90 ? 3.938 -7.870 0.667 1.00 77.25 90 TYR A N 1
ATOM 712 C CA . TYR A 1 90 ? 4.372 -7.033 1.777 1.00 77.25 90 TYR A CA 1
ATOM 713 C C . TYR A 1 90 ? 3.167 -6.418 2.492 1.00 77.25 90 TYR A C 1
ATOM 715 O O . TYR A 1 90 ? 2.477 -5.563 1.940 1.00 77.25 90 TYR A O 1
ATOM 723 N N . ILE A 1 91 ? 2.946 -6.840 3.736 1.00 83.50 91 ILE A N 1
ATOM 724 C CA . ILE A 1 91 ? 1.931 -6.291 4.637 1.00 83.50 91 ILE A CA 1
ATOM 725 C C . ILE A 1 91 ? 2.648 -5.812 5.894 1.00 83.50 91 ILE A C 1
ATOM 727 O O . ILE A 1 91 ? 3.473 -6.529 6.462 1.00 83.50 91 ILE A O 1
ATOM 731 N N . LYS A 1 92 ? 2.318 -4.602 6.344 1.00 86.06 92 LYS A N 1
ATOM 732 C CA . LYS A 1 92 ? 2.769 -4.066 7.626 1.00 86.06 92 LYS A CA 1
ATOM 733 C C . LYS A 1 92 ? 1.542 -3.762 8.474 1.00 86.06 92 LYS A C 1
ATOM 735 O O . LYS A 1 92 ? 0.769 -2.875 8.129 1.00 86.06 92 LYS A O 1
ATOM 740 N N . VAL A 1 93 ? 1.381 -4.492 9.574 1.00 88.62 93 VAL A N 1
ATOM 741 C CA . VAL A 1 93 ? 0.354 -4.194 10.579 1.00 88.62 93 VAL A CA 1
ATOM 742 C C . VAL A 1 93 ? 0.879 -3.076 11.468 1.00 88.62 93 VAL A C 1
ATOM 744 O O . VAL A 1 93 ? 1.998 -3.152 11.979 1.00 88.62 93 VAL A O 1
ATOM 747 N N . ILE A 1 94 ? 0.086 -2.022 11.618 1.00 86.75 94 ILE A N 1
ATOM 748 C CA . ILE A 1 94 ? 0.437 -0.854 12.416 1.00 86.75 94 ILE A CA 1
ATOM 749 C C . ILE A 1 94 ? -0.668 -0.652 13.446 1.00 86.75 94 ILE A C 1
ATOM 751 O O . ILE A 1 94 ? -1.785 -0.305 13.085 1.00 86.75 94 ILE A O 1
ATOM 755 N N . ARG A 1 95 ? -0.346 -0.902 14.718 1.00 83.44 95 ARG A N 1
ATOM 756 C CA . ARG A 1 95 ? -1.300 -0.803 15.836 1.00 83.44 95 ARG A CA 1
ATOM 757 C C . ARG A 1 95 ? -1.382 0.594 16.441 1.00 83.44 95 ARG A C 1
ATOM 759 O O . ARG A 1 95 ? -2.410 0.956 16.995 1.00 83.44 95 ARG A O 1
ATOM 766 N N . ASP A 1 96 ? -0.306 1.372 16.335 1.00 76.06 96 ASP A N 1
ATOM 767 C CA . ASP A 1 96 ? -0.280 2.757 16.800 1.00 76.06 96 ASP A CA 1
ATOM 768 C C . ASP A 1 96 ? -0.487 3.716 15.614 1.00 76.06 96 ASP A C 1
ATOM 770 O O . ASP A 1 96 ? 0.424 3.860 14.785 1.00 76.06 96 ASP A O 1
ATOM 774 N N . PRO A 1 97 ? -1.646 4.390 15.514 1.00 66.12 97 PRO A N 1
ATOM 775 C CA . PRO A 1 97 ? -1.916 5.344 14.441 1.00 66.12 97 PRO A CA 1
ATOM 776 C C . PRO A 1 97 ? -0.943 6.532 14.441 1.00 66.12 97 PRO A C 1
ATOM 778 O O . PRO A 1 97 ? -0.687 7.098 13.378 1.00 66.12 97 PRO A O 1
ATOM 781 N N . SER A 1 98 ? -0.310 6.846 15.579 1.00 64.81 98 SER A N 1
ATOM 782 C CA . SER A 1 98 ? 0.729 7.883 15.697 1.00 64.81 98 SER A CA 1
ATOM 783 C C . SER A 1 98 ? 1.968 7.582 14.845 1.00 64.81 98 SER A C 1
ATOM 785 O O . SER A 1 98 ? 2.776 8.469 14.569 1.00 64.81 98 SER A O 1
ATOM 787 N N . SER A 1 99 ? 2.130 6.328 14.410 1.00 61.66 99 SER A N 1
ATOM 788 C CA . SER A 1 99 ? 3.279 5.868 13.629 1.00 61.66 99 SER A CA 1
ATOM 789 C C . SER A 1 99 ? 3.068 5.891 12.105 1.00 61.66 99 SER A C 1
ATOM 791 O O . SER A 1 99 ? 4.017 5.622 11.362 1.00 61.66 99 SER A O 1
ATOM 793 N N . ILE A 1 100 ? 1.876 6.264 11.607 1.00 66.19 100 ILE A N 1
ATOM 794 C CA . ILE A 1 100 ? 1.591 6.407 10.164 1.00 66.19 100 ILE A CA 1
ATOM 795 C C . ILE A 1 100 ? 1.613 7.881 9.732 1.00 66.19 100 ILE A C 1
ATOM 797 O O . ILE A 1 100 ? 0.640 8.407 9.202 1.00 66.19 100 ILE A O 1
ATOM 801 N N . GLY A 1 101 ? 2.737 8.575 9.932 1.00 62.41 101 GLY A N 1
ATOM 802 C CA . GLY A 1 101 ? 2.932 9.940 9.416 1.00 62.41 101 GLY A CA 1
ATOM 803 C C . GLY A 1 101 ? 1.777 10.909 9.738 1.00 62.41 101 GLY A C 1
ATOM 804 O O . GLY A 1 101 ? 1.213 10.879 10.823 1.00 62.41 101 GLY A O 1
ATOM 805 N N . LYS A 1 102 ? 1.414 11.791 8.794 1.00 58.09 102 LYS A N 1
ATOM 806 C CA . LYS A 1 102 ? 0.304 12.759 8.942 1.00 58.09 102 LYS A CA 1
ATOM 807 C C . LYS A 1 102 ? -1.076 12.156 8.614 1.00 58.09 102 LYS A C 1
ATOM 809 O O . LYS A 1 102 ? -1.846 12.778 7.883 1.00 58.09 102 LYS A O 1
ATOM 814 N N . ILE A 1 103 ? -1.393 10.948 9.075 1.00 61.56 103 ILE A N 1
ATOM 815 C CA . ILE A 1 103 ? -2.774 10.451 8.998 1.00 61.56 103 ILE A CA 1
ATOM 816 C C . ILE A 1 103 ? -3.492 10.867 10.284 1.00 61.56 103 ILE A C 1
ATOM 818 O O . ILE A 1 103 ? -3.298 10.268 11.335 1.00 61.56 103 ILE A O 1
ATOM 822 N N . THR A 1 104 ? -4.303 11.922 10.203 1.00 56.03 104 THR A N 1
ATOM 823 C CA . THR A 1 104 ? -5.169 12.350 11.309 1.00 56.03 104 THR A CA 1
ATOM 824 C C . THR A 1 104 ? -6.508 11.629 11.196 1.00 56.03 104 THR A C 1
ATOM 826 O O . THR A 1 104 ? -7.218 11.802 10.205 1.00 56.03 104 THR A O 1
ATOM 829 N N . PHE A 1 105 ? -6.861 10.835 12.205 1.00 54.69 105 PHE A N 1
ATOM 830 C CA . PHE A 1 105 ? -8.205 10.280 12.346 1.00 54.69 105 PHE A CA 1
ATOM 831 C C . PHE A 1 105 ? -9.048 11.280 13.139 1.00 54.69 105 PHE A C 1
ATOM 833 O O . PHE A 1 105 ? -8.803 11.487 14.325 1.00 54.69 105 PHE A O 1
ATOM 840 N N . ASN A 1 106 ? -9.997 11.944 12.479 1.00 45.94 106 ASN A N 1
ATOM 841 C CA . ASN A 1 106 ? -10.993 12.745 13.186 1.00 45.94 106 ASN A CA 1
ATOM 842 C C . ASN A 1 106 ? -12.064 11.794 13.728 1.00 45.94 106 ASN A C 1
ATOM 844 O O . ASN A 1 106 ? -12.647 11.039 12.950 1.00 45.94 106 ASN A O 1
ATOM 848 N N . ASN A 1 107 ? -12.256 11.825 15.047 1.00 40.97 107 ASN A N 1
ATOM 849 C CA . ASN A 1 107 ? -13.322 11.117 15.756 1.00 40.97 107 ASN A CA 1
ATOM 850 C C . ASN A 1 107 ? -14.673 11.804 15.547 1.00 40.97 107 ASN A C 1
ATOM 852 O O . ASN A 1 107 ? -14.696 13.054 15.632 1.00 40.97 107 ASN A O 1
#

Secondary structure (DSSP, 8-state):
---SSHHHHHTSS-S---------S-----HHHHHHHHHHHHHHTT---BTTTTBS----------GGGHHHHHHHHHHHHHTT-SS---------GGGSTT-----

Sequence (107 aa):
MHERRWLHDVRQTMTPANHTINPPTRRSTNPQIMFTISRIKNMMYQVTFNPAMQKGLITANVSVINEVDLDDVLFTFRRVMGGGLAVGSYIKVIRDPSSIGKITFNN

Radius of gyration: 23.01 Å; chains: 1; bounding box: 60×34×50 Å

Foldseek 3Di:
DPDVPVVVVVVPPPPPPPPPVVPPVDDDPPVVVVVVVVVVVVQVVQFPADPVVRDTDDDDDDDDDPPVCVVVVVVVLVVCVVVVVDPDDDDDDDPDPVPVPPPDDDD